Protein AF-A0A954NEY5-F1 (afdb_monomer_lite)

Radius of gyration: 20.48 Å; chains: 1; bounding box: 40×34×44 Å

Secondary structure (DSSP, 8-state):
-EEEEEEEEETTTEEEEEEEEE-------GGG-TTS--------HHHH----STTHHHHHHHTSHHHHHHHHS----

Structure (mmCIF, N/CA/C/O backbone):
data_AF-A0A954NEY5-F1
#
_entry.id   AF-A0A954NEY5-F1
#
loop_
_atom_site.group_PDB
_atom_site.id
_atom_site.type_symbol
_atom_site.label_atom_id
_atom_site.label_alt_id
_atom_site.label_comp_id
_atom_site.label_asym_id
_atom_site.label_entity_id
_atom_site.label_seq_id
_atom_site.pdbx_PDB_ins_code
_atom_site.Cartn_x
_atom_site.Cartn_y
_atom_site.Cartn_z
_atom_site.occupancy
_atom_site.B_iso_or_equiv
_atom_site.auth_seq_id
_atom_site.auth_comp_id
_atom_site.auth_asym_id
_atom_site.auth_atom_id
_atom_site.pdbx_PDB_model_num
ATOM 1 N N 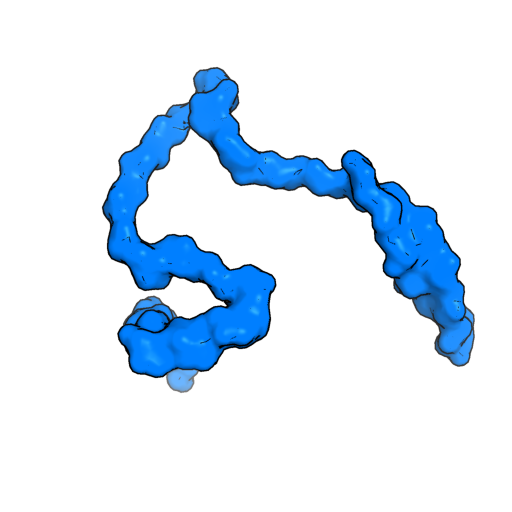. VAL A 1 1 ? -2.376 -3.309 18.849 1.00 82.69 1 VAL A N 1
ATOM 2 C CA . VAL A 1 1 ? -1.794 -2.031 19.323 1.00 82.69 1 VAL A CA 1
ATOM 3 C C . VAL A 1 1 ? -0.285 -2.188 19.327 1.00 82.69 1 VAL A C 1
ATOM 5 O O . VAL A 1 1 ? 0.178 -3.245 19.741 1.00 82.69 1 VAL A O 1
ATOM 8 N N . THR A 1 2 ? 0.456 -1.205 18.823 1.00 91.94 2 THR A N 1
ATOM 9 C CA . THR A 1 2 ? 1.926 -1.259 18.721 1.00 91.94 2 THR A CA 1
ATOM 10 C C . THR A 1 2 ? 2.520 -0.139 19.559 1.00 91.94 2 THR A C 1
ATOM 12 O O . THR A 1 2 ? 2.035 0.981 19.472 1.00 91.94 2 THR A O 1
ATOM 15 N N . LEU A 1 3 ? 3.556 -0.406 20.355 1.00 92.50 3 LEU A N 1
ATOM 16 C CA . LEU A 1 3 ? 4.311 0.654 21.028 1.00 92.50 3 LEU A CA 1
ATOM 17 C C . LEU A 1 3 ? 5.437 1.136 20.113 1.00 92.50 3 LEU A C 1
ATOM 19 O O . LEU A 1 3 ? 6.154 0.321 19.533 1.00 92.50 3 LEU A O 1
ATOM 23 N N . LYS A 1 4 ? 5.562 2.453 19.962 1.00 93.06 4 LYS A N 1
ATOM 24 C CA . LYS A 1 4 ? 6.629 3.098 19.195 1.00 93.06 4 LYS A CA 1
ATOM 25 C C . LYS A 1 4 ? 7.327 4.143 20.045 1.00 93.06 4 LYS A C 1
ATOM 27 O O . LYS A 1 4 ? 6.668 4.897 20.757 1.00 93.06 4 LYS A O 1
ATOM 32 N N . ASP A 1 5 ? 8.638 4.225 19.886 1.00 95.88 5 ASP A N 1
ATOM 33 C CA . ASP A 1 5 ? 9.437 5.318 20.423 1.00 95.88 5 ASP A CA 1
ATOM 34 C C . ASP A 1 5 ? 9.311 6.530 19.497 1.00 95.88 5 ASP A C 1
ATOM 36 O O . ASP A 1 5 ? 9.717 6.492 18.332 1.00 95.88 5 ASP A O 1
ATOM 40 N N . VAL A 1 6 ? 8.706 7.607 19.997 1.00 95.38 6 VAL A N 1
ATOM 41 C CA . VAL A 1 6 ? 8.448 8.830 19.229 1.00 95.38 6 VAL A CA 1
ATOM 42 C C . VAL A 1 6 ? 9.276 9.977 19.791 1.00 95.38 6 VAL A C 1
ATOM 44 O O . VAL A 1 6 ? 9.221 10.277 20.982 1.00 95.38 6 VAL A O 1
ATOM 47 N N . LYS A 1 7 ? 10.022 10.647 18.909 1.00 94.75 7 LYS A N 1
ATOM 48 C CA . LYS A 1 7 ? 10.809 11.843 19.226 1.00 94.75 7 LYS A CA 1
ATOM 49 C C . LYS A 1 7 ? 9.910 13.076 19.262 1.00 94.75 7 LYS A C 1
ATOM 51 O O . LYS A 1 7 ? 9.207 13.355 18.291 1.00 94.75 7 LYS A O 1
ATOM 56 N N . LYS A 1 8 ? 9.970 13.846 20.346 1.00 92.06 8 LYS A N 1
ATOM 57 C CA . LYS A 1 8 ? 9.287 15.137 20.492 1.00 92.06 8 LYS A CA 1
ATOM 58 C C . LYS A 1 8 ? 10.319 16.237 20.720 1.00 92.06 8 LYS A C 1
ATOM 60 O O . LYS A 1 8 ? 11.064 16.194 21.695 1.00 92.06 8 LYS A O 1
ATOM 65 N N . ARG A 1 9 ? 10.330 17.241 19.838 1.00 91.62 9 ARG A N 1
ATOM 66 C CA . ARG A 1 9 ? 11.190 18.427 19.963 1.00 91.62 9 ARG A CA 1
ATOM 67 C C . ARG A 1 9 ? 10.476 19.565 20.677 1.00 91.62 9 ARG A C 1
ATOM 69 O O . ARG A 1 9 ? 9.284 19.777 20.450 1.00 91.62 9 ARG A O 1
ATOM 76 N N . TRP A 1 10 ? 11.200 20.301 21.510 1.00 88.81 10 TRP A N 1
ATOM 77 C CA . TRP A 1 10 ? 10.683 21.464 22.231 1.00 88.81 10 TRP A CA 1
ATOM 78 C C . TRP A 1 10 ? 11.810 22.439 22.608 1.00 88.81 10 TRP A C 1
ATOM 80 O O . TRP A 1 10 ? 12.987 22.163 22.375 1.00 88.81 10 TRP A O 1
ATOM 90 N N . GLY A 1 11 ? 11.435 23.609 23.137 1.00 85.88 11 GLY A N 1
ATOM 91 C CA . GLY A 1 11 ? 12.375 24.645 23.573 1.00 85.88 11 GLY A CA 1
ATOM 92 C C . GLY A 1 11 ? 13.340 25.102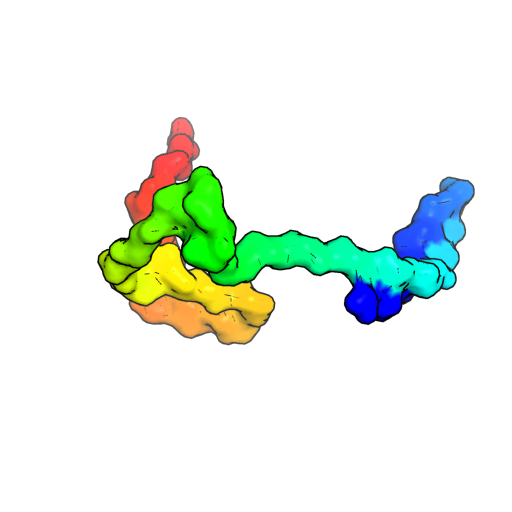 22.470 1.00 85.88 11 GLY A C 1
ATOM 93 O O . GLY A 1 11 ? 12.935 25.332 21.332 1.00 85.88 11 GLY A O 1
ATOM 94 N N . HIS A 1 12 ? 14.624 25.225 22.809 1.00 81.56 12 HIS A N 1
ATOM 95 C CA . HIS A 1 12 ? 15.715 25.617 21.908 1.00 81.56 12 HIS A CA 1
ATOM 96 C C . HIS A 1 12 ? 16.453 24.398 21.328 1.00 81.56 12 HIS A C 1
ATOM 98 O O . HIS A 1 12 ? 17.680 24.373 21.273 1.00 81.56 12 HIS A O 1
ATOM 104 N N . GLY A 1 13 ? 15.707 23.377 20.900 1.00 85.31 13 GLY A N 1
ATOM 105 C CA . GLY A 1 13 ? 16.267 22.199 20.227 1.00 85.31 13 GLY A CA 1
ATOM 106 C C . GLY A 1 13 ? 16.464 20.980 21.125 1.00 85.31 13 GLY A C 1
ATOM 107 O O . GLY A 1 13 ? 17.177 20.058 20.735 1.00 85.31 13 GLY A O 1
ATOM 108 N N . GLN A 1 14 ? 15.828 20.947 22.297 1.00 94.38 14 GLN A N 1
ATOM 109 C CA . GLN A 1 14 ? 15.743 19.730 23.100 1.00 94.38 14 GLN A CA 1
ATOM 110 C C . GLN A 1 14 ? 14.884 18.676 22.385 1.00 94.38 14 GLN A C 1
ATOM 112 O O . GLN A 1 14 ? 13.879 19.006 21.747 1.00 94.38 14 GLN A O 1
ATOM 117 N N . GLU A 1 15 ? 15.271 17.405 22.496 1.00 95.12 15 GLU A N 1
ATOM 118 C CA . GLU A 1 15 ? 14.545 16.259 21.942 1.00 95.12 15 GLU A CA 1
ATOM 119 C C . GLU A 1 15 ? 14.429 15.167 23.008 1.00 95.12 15 GLU A C 1
ATOM 121 O O . GLU A 1 15 ? 15.442 14.668 23.491 1.00 95.12 15 GLU A O 1
ATOM 126 N N . ASP A 1 16 ? 13.194 14.788 23.335 1.00 94.50 16 ASP A N 1
ATOM 127 C CA . ASP A 1 16 ? 12.882 13.671 24.231 1.00 94.50 16 ASP A CA 1
ATOM 128 C C . ASP A 1 16 ? 12.228 12.530 23.443 1.00 94.50 16 ASP A C 1
ATOM 130 O O . ASP A 1 16 ? 11.558 12.758 22.428 1.00 94.50 16 ASP A O 1
ATOM 134 N N . VAL A 1 17 ? 12.393 11.295 23.921 1.00 95.12 17 VAL A N 1
ATOM 135 C CA . VAL A 1 17 ? 11.786 10.093 23.332 1.00 95.12 17 VAL A CA 1
ATOM 136 C C . VAL A 1 17 ? 10.710 9.562 24.271 1.00 95.12 17 VAL A C 1
ATOM 138 O O . VAL A 1 17 ? 10.981 9.291 25.438 1.00 95.12 17 VAL A O 1
ATOM 141 N N . PHE A 1 18 ? 9.492 9.399 23.754 1.00 94.75 18 PHE A N 1
ATOM 142 C CA . PHE A 1 18 ? 8.347 8.908 24.519 1.00 94.75 18 PHE A CA 1
ATOM 143 C C . PHE A 1 18 ? 7.797 7.609 23.922 1.00 94.75 18 PHE A C 1
ATOM 145 O O . PHE A 1 18 ? 7.622 7.539 22.700 1.00 94.75 18 PHE A O 1
ATOM 152 N N . PRO A 1 19 ? 7.453 6.608 24.755 1.00 95.56 19 PRO A N 1
ATOM 153 C CA . PRO A 1 19 ? 6.730 5.435 24.294 1.00 95.56 19 PRO A CA 1
ATOM 154 C C . PRO A 1 19 ? 5.274 5.815 24.015 1.00 95.56 19 PRO A C 1
ATOM 156 O O . PRO A 1 19 ? 4.556 6.303 24.890 1.00 95.56 19 PRO A O 1
ATOM 159 N N . VAL A 1 20 ? 4.821 5.586 22.787 1.00 95.31 20 VAL A N 1
ATOM 160 C CA . VAL A 1 20 ? 3.462 5.908 22.342 1.00 95.31 20 VAL A CA 1
ATOM 161 C C . VAL A 1 20 ? 2.773 4.651 21.832 1.00 95.31 20 VAL A C 1
ATOM 163 O O . VAL A 1 20 ? 3.322 3.907 21.020 1.00 95.31 20 VAL A O 1
ATOM 166 N N . ALA A 1 21 ? 1.537 4.431 22.279 1.00 95.75 21 ALA A N 1
ATOM 167 C CA . ALA A 1 21 ? 0.669 3.408 21.716 1.00 95.75 21 ALA A CA 1
ATOM 168 C C . ALA A 1 21 ? 0.088 3.886 20.379 1.00 95.75 21 ALA A C 1
ATOM 170 O O . ALA A 1 21 ? -0.696 4.832 20.322 1.00 95.75 21 ALA A O 1
ATOM 171 N N . GLN A 1 22 ? 0.456 3.206 19.300 1.00 94.31 22 GLN A N 1
ATOM 172 C CA . GLN A 1 22 ? -0.103 3.392 17.974 1.00 94.31 22 GLN A CA 1
ATOM 173 C C . GLN A 1 22 ? -1.261 2.413 17.743 1.00 94.31 22 GLN A C 1
ATOM 175 O O . GLN A 1 22 ? -1.110 1.187 17.838 1.00 94.31 22 GLN A O 1
ATOM 180 N N . PHE A 1 23 ? -2.413 2.974 17.387 1.00 92.94 23 PHE A N 1
ATOM 181 C CA . PHE A 1 23 ? -3.581 2.247 16.906 1.00 92.94 23 PHE A CA 1
ATOM 182 C C . PHE A 1 23 ? -3.764 2.562 15.424 1.00 92.94 23 PHE A C 1
ATOM 184 O O . PHE A 1 23 ? -3.793 3.726 15.037 1.00 92.94 23 PHE A O 1
ATOM 191 N N . GLU A 1 24 ? -3.900 1.530 14.601 1.00 89.75 24 GLU A N 1
ATOM 192 C CA . GLU A 1 24 ? -4.181 1.664 13.174 1.00 89.75 24 GLU A CA 1
ATOM 193 C C . GLU A 1 24 ? -5.437 0.854 12.857 1.00 89.75 24 GLU A C 1
ATOM 195 O O . GLU A 1 24 ? -5.594 -0.275 13.329 1.00 89.75 24 GLU A O 1
ATOM 200 N N . LYS A 1 25 ? -6.335 1.434 12.059 1.00 84.44 25 LYS A N 1
ATOM 201 C CA . LYS A 1 25 ? -7.382 0.688 11.362 1.00 84.44 25 LYS A CA 1
ATOM 202 C C . LYS A 1 25 ? -6.987 0.642 9.899 1.00 84.44 25 LYS A C 1
ATOM 204 O O . LYS A 1 25 ? -6.876 1.683 9.258 1.00 84.44 25 LYS A O 1
ATOM 209 N N . LEU A 1 26 ? -6.754 -0.561 9.395 1.00 83.50 26 LEU A N 1
ATOM 210 C CA . LEU A 1 26 ? -6.565 -0.772 7.971 1.00 83.50 26 LEU A CA 1
ATOM 211 C C . LEU A 1 26 ? -7.936 -0.966 7.330 1.00 83.50 26 LEU A C 1
ATOM 213 O O . LEU A 1 26 ? -8.798 -1.641 7.896 1.00 83.50 26 LEU A O 1
ATOM 217 N N . TRP A 1 27 ? -8.111 -0.406 6.139 1.00 82.94 27 TRP A N 1
ATOM 218 C CA . TRP A 1 27 ? -9.184 -0.801 5.235 1.00 82.94 27 TRP A CA 1
ATOM 219 C C . TRP A 1 27 ? -8.835 -2.198 4.714 1.00 82.94 27 TRP A C 1
ATOM 221 O O . TRP A 1 27 ? -8.163 -2.340 3.696 1.00 82.94 27 TRP A O 1
ATOM 231 N N . GLY A 1 28 ? -9.144 -3.208 5.529 1.00 82.62 28 GLY A N 1
ATOM 232 C CA . GLY A 1 28 ? -8.880 -4.614 5.246 1.00 82.62 28 GLY A CA 1
ATOM 233 C C . GLY A 1 28 ? -9.834 -5.147 4.183 1.00 82.62 28 GLY A C 1
ATOM 234 O O . GLY A 1 28 ? -10.049 -4.520 3.149 1.00 82.62 28 GLY A O 1
ATOM 235 N N . ASP A 1 29 ? -10.429 -6.309 4.435 1.00 88.06 29 ASP A N 1
ATOM 236 C CA . ASP A 1 29 ? -11.445 -6.842 3.535 1.00 88.06 29 ASP A CA 1
ATOM 237 C C . ASP A 1 29 ? -12.756 -6.051 3.654 1.00 88.06 29 ASP A C 1
ATOM 239 O O . ASP A 1 29 ? -13.594 -6.296 4.522 1.00 88.06 29 ASP A O 1
ATOM 243 N N . MET A 1 30 ? -12.916 -5.078 2.762 1.00 90.00 30 MET A N 1
ATOM 244 C CA . MET A 1 30 ? -14.113 -4.247 2.677 1.00 90.00 30 MET A CA 1
ATOM 245 C C . MET A 1 30 ? -15.342 -5.018 2.199 1.00 90.00 30 MET A C 1
ATOM 247 O O . MET A 1 30 ? -16.457 -4.554 2.425 1.00 90.00 30 MET A O 1
ATOM 251 N N . THR A 1 31 ? -15.166 -6.200 1.597 1.00 90.75 31 THR A N 1
ATOM 252 C CA . THR A 1 31 ? -16.290 -7.024 1.129 1.00 90.75 31 THR A CA 1
ATOM 253 C C . THR A 1 31 ? -17.096 -7.633 2.275 1.00 90.75 31 THR A C 1
ATOM 255 O O . THR A 1 31 ? -18.237 -8.037 2.074 1.00 90.75 31 THR A O 1
ATOM 258 N N . ALA A 1 32 ? -16.542 -7.639 3.492 1.00 90.12 32 ALA A N 1
ATOM 259 C CA . ALA A 1 32 ? -17.234 -8.075 4.699 1.00 90.12 32 ALA A CA 1
ATOM 260 C C . ALA A 1 32 ? -18.219 -7.029 5.263 1.00 90.12 32 ALA A C 1
ATOM 262 O O . ALA A 1 32 ? -18.948 -7.333 6.208 1.00 90.12 32 ALA A O 1
ATOM 263 N N . LEU A 1 33 ? -18.238 -5.797 4.734 1.00 91.44 33 LEU A N 1
ATOM 264 C CA . LEU A 1 33 ? -19.162 -4.755 5.186 1.00 91.44 33 LEU A CA 1
ATOM 265 C C . LEU A 1 33 ? -20.531 -4.915 4.499 1.00 91.44 33 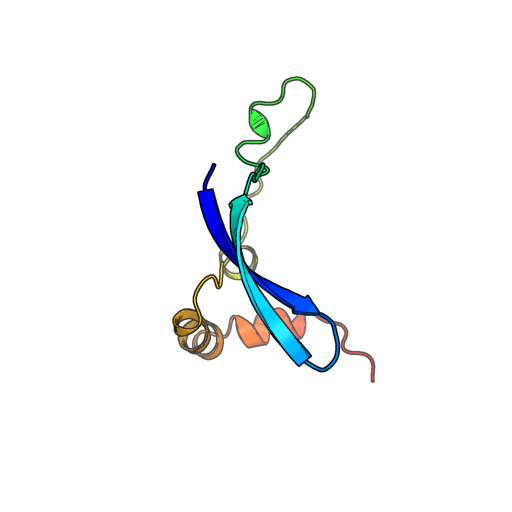LEU A C 1
ATOM 267 O O . LEU A 1 33 ? -20.599 -4.819 3.275 1.00 91.44 33 LEU A O 1
ATOM 271 N N . PRO A 1 34 ? -21.627 -5.108 5.258 1.00 89.81 34 PRO A N 1
ATOM 272 C CA . PRO A 1 34 ? -22.936 -5.443 4.689 1.00 89.81 34 PRO A CA 1
ATOM 273 C C . PRO A 1 34 ? -23.553 -4.313 3.855 1.00 89.81 34 PRO A C 1
ATOM 275 O O . PRO A 1 34 ? -24.295 -4.583 2.917 1.00 89.81 34 PRO A O 1
ATOM 278 N N . ASP A 1 35 ? -23.218 -3.060 4.169 1.00 94.56 35 ASP A N 1
ATOM 279 C CA . ASP A 1 35 ? -23.802 -1.873 3.534 1.00 94.56 35 ASP A CA 1
ATOM 280 C C . ASP A 1 35 ? -22.948 -1.325 2.375 1.00 94.56 35 ASP A C 1
ATOM 282 O O . ASP A 1 35 ? -23.173 -0.209 1.904 1.00 94.56 35 ASP A O 1
ATOM 286 N N . VAL A 1 36 ? -21.933 -2.075 1.925 1.00 92.44 36 VAL A N 1
ATOM 287 C CA . VAL A 1 36 ? -21.020 -1.648 0.856 1.00 92.44 36 VAL A CA 1
ATOM 288 C C . VAL A 1 36 ? -21.003 -2.676 -0.269 1.00 92.44 36 VAL A C 1
ATOM 290 O O . VAL A 1 36 ? -20.464 -3.772 -0.127 1.00 92.44 36 VAL A O 1
ATOM 293 N N . GLU A 1 37 ? -21.518 -2.294 -1.438 1.00 94.31 37 GLU A N 1
ATOM 294 C CA . GLU A 1 37 ? -21.378 -3.112 -2.642 1.00 94.31 37 GLU A CA 1
ATOM 295 C C . GLU A 1 37 ? -19.922 -3.114 -3.123 1.00 94.31 37 GLU A C 1
ATOM 297 O O . GLU A 1 37 ? -19.432 -2.156 -3.723 1.00 94.31 37 GLU A O 1
ATOM 302 N N . CYS A 1 38 ? -19.224 -4.219 -2.878 1.00 94.19 38 CYS A N 1
ATOM 303 C CA . CYS A 1 38 ? -17.854 -4.419 -3.328 1.00 94.19 38 CYS A CA 1
ATOM 304 C C . CYS A 1 38 ? -17.801 -5.414 -4.497 1.00 94.19 38 CYS A C 1
ATOM 306 O O . CYS A 1 38 ? -18.491 -6.433 -4.500 1.00 94.19 38 CYS A O 1
ATOM 308 N N . ARG A 1 39 ? -16.942 -5.150 -5.489 1.00 93.00 39 ARG A N 1
ATOM 309 C CA . ARG A 1 39 ? -16.628 -6.082 -6.587 1.00 93.00 39 ARG A CA 1
ATOM 310 C C . ARG A 1 39 ? -15.126 -6.119 -6.844 1.00 93.00 39 ARG A C 1
ATOM 312 O O . ARG A 1 39 ? -14.421 -5.153 -6.563 1.00 93.00 39 ARG A O 1
ATOM 319 N N . PHE A 1 40 ? -14.656 -7.218 -7.430 1.00 90.69 40 PHE A N 1
ATOM 320 C CA . PHE A 1 40 ? -13.267 -7.377 -7.853 1.00 90.69 40 PHE A CA 1
ATOM 321 C C . PHE A 1 40 ? -13.133 -7.187 -9.365 1.00 90.69 40 PHE A C 1
ATOM 323 O O . PHE A 1 40 ? -13.973 -7.652 -10.136 1.00 90.69 40 PHE A O 1
ATOM 330 N N . LEU A 1 41 ? -12.051 -6.530 -9.782 1.00 92.50 41 LEU A N 1
ATOM 331 C CA . LEU A 1 41 ? -11.656 -6.379 -11.179 1.00 92.50 41 LEU A CA 1
ATOM 332 C C . LEU A 1 41 ? -10.227 -6.896 -11.337 1.00 92.50 41 LEU A C 1
ATOM 334 O O . LEU A 1 41 ? -9.336 -6.495 -10.591 1.00 92.50 41 LEU A O 1
ATOM 338 N N . VAL A 1 42 ? -10.008 -7.770 -12.317 1.00 94.56 42 VAL A N 1
ATOM 339 C CA . VAL A 1 42 ? -8.667 -8.258 -12.654 1.00 94.56 42 VAL A CA 1
ATOM 340 C C . VAL A 1 42 ? -7.934 -7.188 -13.460 1.00 94.56 42 VAL A C 1
ATOM 342 O O . VAL A 1 42 ? -8.483 -6.637 -14.413 1.00 94.56 42 VAL A O 1
ATOM 345 N N . THR A 1 43 ? -6.686 -6.905 -13.094 1.00 91.00 43 THR A N 1
ATOM 346 C CA . THR A 1 43 ? -5.828 -5.942 -13.794 1.00 91.00 43 THR A CA 1
ATOM 347 C C . THR A 1 43 ? -4.434 -6.522 -14.013 1.00 91.00 43 THR A C 1
ATOM 349 O O . THR A 1 43 ? -4.033 -7.452 -13.317 1.00 91.00 43 THR A O 1
ATOM 352 N N . ASP A 1 44 ? -3.671 -5.947 -14.947 1.00 91.69 44 ASP A N 1
ATOM 353 C CA . ASP A 1 44 ? -2.238 -6.239 -15.086 1.00 91.69 44 ASP A CA 1
ATOM 354 C C . ASP A 1 44 ? -1.500 -5.906 -13.777 1.00 91.69 44 ASP A C 1
ATOM 356 O O . ASP A 1 44 ? -1.838 -4.930 -13.093 1.00 91.69 44 ASP A O 1
ATOM 360 N N . ILE A 1 45 ? -0.495 -6.716 -13.431 1.00 89.19 45 ILE A N 1
ATOM 361 C CA . ILE A 1 45 ? 0.282 -6.564 -12.196 1.00 89.19 45 ILE A CA 1
ATOM 362 C C . ILE A 1 45 ? 0.933 -5.184 -12.093 1.00 89.19 45 ILE A C 1
ATOM 364 O O . ILE A 1 45 ? 1.003 -4.638 -10.995 1.00 89.19 45 ILE A O 1
ATOM 368 N N . ARG A 1 46 ? 1.310 -4.567 -13.219 1.00 89.94 46 ARG A N 1
ATOM 369 C CA . ARG A 1 46 ? 1.916 -3.228 -13.269 1.00 89.94 46 ARG A CA 1
ATOM 370 C C . ARG A 1 46 ? 1.028 -2.153 -12.646 1.00 89.94 46 ARG A C 1
ATOM 372 O O . ARG A 1 46 ? 1.539 -1.211 -12.053 1.00 89.94 46 ARG A O 1
ATOM 379 N N . ARG A 1 47 ? -0.301 -2.313 -12.697 1.00 90.06 47 ARG A N 1
ATOM 380 C CA . ARG A 1 47 ? -1.256 -1.392 -12.053 1.00 90.06 47 ARG A CA 1
ATOM 381 C C . ARG A 1 47 ? -1.346 -1.580 -10.532 1.00 90.06 47 ARG A C 1
ATOM 383 O O . ARG A 1 47 ? -1.740 -0.651 -9.836 1.00 90.06 47 ARG A O 1
ATOM 390 N N . GLY A 1 48 ? -1.032 -2.773 -10.024 1.00 88.62 48 GLY A N 1
ATOM 391 C CA . GLY A 1 48 ? -1.214 -3.159 -8.617 1.00 88.62 48 GLY A CA 1
ATOM 392 C C . GLY A 1 48 ? 0.078 -3.480 -7.859 1.00 88.62 48 GLY A C 1
ATOM 393 O O . GLY A 1 48 ? 0.015 -3.917 -6.709 1.00 88.62 48 GLY A O 1
ATOM 394 N N . GLN A 1 49 ? 1.243 -3.307 -8.482 1.00 91.62 49 GLN A N 1
ATOM 395 C CA . GLN A 1 49 ? 2.533 -3.666 -7.904 1.00 91.62 49 GLN A CA 1
ATOM 396 C C . GLN A 1 49 ? 2.870 -2.766 -6.711 1.00 91.62 49 GLN A C 1
ATOM 398 O O . GLN A 1 49 ? 2.921 -1.543 -6.817 1.00 91.62 49 GLN A O 1
ATOM 403 N N . GLN A 1 50 ? 3.127 -3.380 -5.556 1.00 91.75 50 GLN A N 1
ATOM 404 C CA . GLN A 1 50 ? 3.475 -2.658 -4.333 1.00 91.75 50 GLN A CA 1
ATOM 405 C C . GLN A 1 50 ? 4.996 -2.566 -4.158 1.00 91.75 50 GLN A C 1
ATOM 407 O O . GLN A 1 50 ? 5.683 -3.587 -4.104 1.00 91.75 50 GLN A O 1
ATOM 412 N N . LEU A 1 51 ? 5.500 -1.343 -3.979 1.00 94.69 51 LEU A N 1
ATOM 413 C CA . LEU A 1 51 ? 6.907 -1.036 -3.695 1.00 94.69 51 LEU A CA 1
ATOM 414 C C . LEU A 1 51 ? 7.062 -0.648 -2.220 1.00 94.6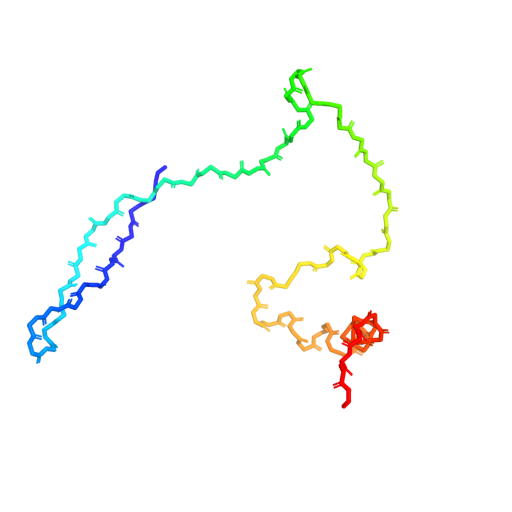9 51 LEU A C 1
ATOM 416 O O . LEU A 1 51 ? 7.202 0.516 -1.858 1.00 94.69 51 LEU A O 1
ATOM 420 N N . LYS A 1 52 ? 6.958 -1.648 -1.346 1.00 94.50 52 LYS A N 1
ATOM 421 C CA . LYS A 1 52 ? 7.002 -1.495 0.117 1.00 94.50 52 LYS A CA 1
ATOM 422 C C . LYS A 1 52 ? 8.420 -1.371 0.674 1.00 94.50 52 LYS A C 1
ATOM 424 O O . LYS A 1 52 ? 8.588 -0.927 1.805 1.00 94.50 52 LYS A O 1
ATOM 429 N N . GLN A 1 53 ? 9.425 -1.798 -0.084 1.00 96.81 53 GLN A N 1
ATOM 430 C CA . GLN A 1 53 ? 10.829 -1.794 0.312 1.00 96.81 53 GLN A CA 1
ATOM 431 C C . GLN A 1 53 ? 11.683 -1.155 -0.780 1.00 96.81 53 GLN A C 1
ATOM 433 O O . GLN A 1 53 ? 11.462 -1.385 -1.967 1.00 96.81 53 GLN A O 1
ATOM 438 N N . GLN A 1 54 ? 12.715 -0.411 -0.377 1.00 96.31 54 GLN A N 1
ATOM 439 C CA . GLN A 1 54 ? 13.608 0.293 -1.306 1.00 96.31 54 GLN A CA 1
ATOM 440 C C . GLN A 1 54 ? 14.296 -0.649 -2.305 1.00 96.31 54 GLN A C 1
ATOM 442 O O . GLN A 1 54 ? 14.457 -0.297 -3.468 1.00 96.31 54 GLN A O 1
ATOM 447 N N . ALA A 1 55 ? 14.632 -1.873 -1.885 1.00 96.44 55 ALA A N 1
ATOM 448 C CA . ALA A 1 55 ? 15.253 -2.879 -2.748 1.00 96.44 55 ALA A CA 1
ATOM 449 C C . ALA A 1 55 ? 14.390 -3.274 -3.965 1.00 96.44 55 ALA A C 1
ATOM 451 O O . ALA A 1 55 ? 14.910 -3.818 -4.934 1.00 96.44 55 ALA A O 1
ATOM 452 N N . GLN A 1 56 ? 13.084 -2.992 -3.942 1.00 95.69 56 GLN A N 1
ATOM 453 C CA . GLN A 1 56 ? 12.176 -3.296 -5.051 1.00 95.69 56 GLN A CA 1
ATOM 454 C C . GLN A 1 56 ? 12.266 -2.275 -6.198 1.00 95.69 56 GLN A C 1
ATOM 456 O O . GLN A 1 56 ? 11.783 -2.560 -7.291 1.00 95.69 56 GLN A O 1
ATOM 461 N N . LEU A 1 57 ? 12.878 -1.105 -5.971 1.00 95.25 57 LEU A N 1
ATOM 462 C CA . LEU A 1 57 ? 12.939 -0.022 -6.958 1.00 95.25 57 LEU A CA 1
ATOM 463 C C . LEU A 1 57 ? 13.787 -0.380 -8.182 1.00 95.25 57 LEU A C 1
ATOM 465 O O . LEU A 1 57 ? 13.402 -0.048 -9.297 1.00 95.25 57 LEU A O 1
ATOM 469 N N . ASP A 1 58 ? 14.914 -1.071 -7.988 1.00 96.62 58 ASP A N 1
ATOM 470 C CA . ASP A 1 58 ? 15.816 -1.420 -9.094 1.00 96.62 58 ASP A CA 1
ATOM 471 C C . ASP A 1 58 ? 15.139 -2.370 -10.093 1.00 96.62 58 ASP A C 1
ATOM 473 O O . ASP A 1 58 ? 15.153 -2.117 -11.295 1.00 96.62 58 ASP A O 1
ATOM 477 N N . GLY A 1 59 ? 14.461 -3.412 -9.598 1.00 94.94 59 GLY A N 1
ATOM 478 C CA . GLY A 1 59 ? 13.695 -4.330 -10.445 1.00 94.94 59 GLY A CA 1
ATOM 479 C C . GLY A 1 59 ? 12.561 -3.627 -11.194 1.00 94.94 59 GLY A C 1
ATOM 480 O O . GLY A 1 59 ? 12.456 -3.771 -12.408 1.00 94.94 59 GLY A O 1
ATOM 481 N N . TRP A 1 60 ? 11.782 -2.806 -10.486 1.00 95.62 60 TRP A N 1
ATOM 482 C CA . TRP A 1 60 ? 10.663 -2.039 -11.048 1.00 95.62 60 TRP A CA 1
ATOM 483 C C . TRP A 1 60 ? 11.082 -1.010 -12.110 1.00 95.62 60 TRP A C 1
ATOM 485 O O . TRP A 1 60 ? 10.332 -0.702 -13.037 1.00 95.62 60 TRP A O 1
ATOM 495 N N . LEU A 1 61 ? 12.288 -0.452 -11.990 1.00 94.88 61 LEU A N 1
ATOM 496 C CA . LEU A 1 61 ? 12.830 0.437 -13.011 1.00 94.88 61 LEU A CA 1
ATOM 497 C C .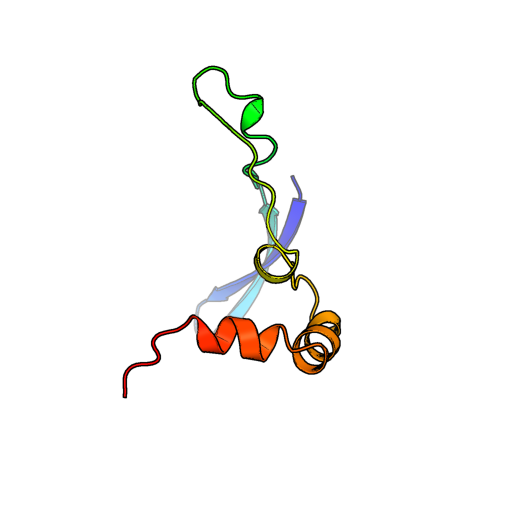 LEU A 1 61 ? 13.284 -0.355 -14.245 1.00 94.88 61 LEU A C 1
ATOM 499 O O . LEU A 1 61 ? 13.007 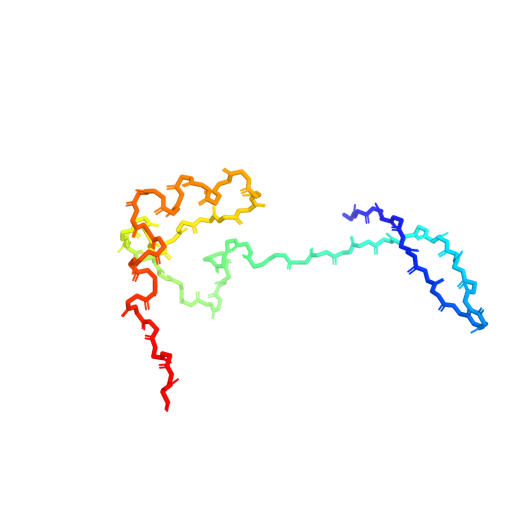0.046 -15.374 1.00 94.88 61 LEU A O 1
ATOM 503 N N . ARG A 1 62 ? 13.973 -1.484 -14.037 1.00 95.62 62 ARG A N 1
ATOM 504 C CA . ARG A 1 62 ? 14.564 -2.292 -15.117 1.00 95.62 62 ARG A CA 1
ATOM 505 C C . ARG A 1 62 ? 13.545 -3.077 -15.929 1.00 95.62 62 ARG A C 1
ATOM 507 O O . ARG A 1 62 ? 13.770 -3.297 -17.114 1.00 95.62 62 ARG A O 1
ATOM 514 N N . ASP A 1 63 ? 12.451 -3.508 -15.312 1.00 93.62 63 ASP A N 1
ATOM 515 C CA . ASP A 1 63 ? 11.390 -4.255 -15.994 1.00 93.62 63 ASP A CA 1
ATOM 516 C C . ASP A 1 63 ? 10.457 -3.361 -16.842 1.00 93.62 63 ASP A C 1
ATOM 518 O O . ASP A 1 63 ? 9.553 -3.863 -17.511 1.00 93.62 63 ASP A O 1
ATOM 522 N N . GLY A 1 64 ? 10.693 -2.042 -16.853 1.00 94.19 64 GLY A N 1
ATOM 523 C CA . GLY A 1 64 ? 9.924 -1.061 -17.620 1.00 94.19 64 GLY A CA 1
ATOM 524 C C . GLY A 1 64 ? 8.632 -0.596 -16.942 1.00 94.19 64 GLY A C 1
ATOM 525 O O . GLY A 1 64 ? 7.927 0.246 -17.504 1.00 94.19 64 GLY A O 1
ATOM 526 N N . SER A 1 65 ? 8.318 -1.082 -15.736 1.00 94.69 65 SER A N 1
ATOM 527 C CA . SER A 1 65 ? 7.136 -0.649 -14.978 1.00 94.69 65 SER A CA 1
ATOM 528 C C . SER A 1 65 ? 7.203 0.835 -14.627 1.00 94.69 65 SER A C 1
ATOM 530 O O . SER A 1 65 ? 6.189 1.527 -14.726 1.00 94.69 65 SER A O 1
ATOM 532 N N . GLY A 1 66 ? 8.395 1.351 -14.309 1.00 93.75 66 GLY A N 1
ATOM 533 C CA . GLY A 1 66 ? 8.613 2.784 -14.098 1.00 93.75 66 GLY A CA 1
ATOM 534 C C . GLY A 1 66 ? 8.266 3.643 -15.312 1.00 93.75 66 GLY A C 1
ATOM 535 O O . GLY A 1 66 ? 7.479 4.579 -15.194 1.00 93.75 66 GLY A O 1
ATOM 536 N N . SER A 1 67 ? 8.777 3.286 -16.492 1.00 94.38 67 SER A N 1
ATOM 537 C CA . SER A 1 67 ? 8.473 3.996 -17.743 1.00 94.38 67 SER A CA 1
ATOM 538 C C . SER A 1 67 ? 6.994 3.912 -18.121 1.00 94.38 67 SER A C 1
ATOM 540 O O . SER A 1 67 ? 6.428 4.865 -18.650 1.00 94.38 67 SER A O 1
ATOM 542 N N . TRP A 1 68 ? 6.344 2.781 -17.835 1.00 93.44 68 TRP A N 1
ATOM 543 C CA . TRP A 1 68 ? 4.907 2.645 -18.046 1.00 93.44 68 TRP A CA 1
ATOM 544 C C . TRP A 1 68 ? 4.110 3.603 -17.152 1.00 93.44 68 TRP A C 1
ATOM 546 O O . TRP A 1 68 ? 3.246 4.305 -17.671 1.00 93.44 68 TRP A O 1
ATOM 556 N N . VAL A 1 69 ? 4.414 3.688 -15.849 1.00 92.00 69 VAL A N 1
ATOM 557 C CA . VAL A 1 69 ? 3.751 4.648 -14.942 1.00 92.00 69 VAL A CA 1
ATOM 558 C C . VAL A 1 69 ? 3.985 6.084 -15.404 1.00 92.00 69 VAL A C 1
ATOM 560 O O . VAL A 1 69 ? 3.034 6.859 -15.461 1.00 92.00 69 VAL A O 1
ATOM 563 N N . ASP A 1 70 ? 5.220 6.416 -15.782 1.00 92.75 70 ASP A N 1
ATOM 564 C CA . ASP A 1 70 ? 5.586 7.741 -16.289 1.00 92.75 70 ASP A CA 1
ATOM 565 C C . ASP A 1 70 ? 4.735 8.149 -17.503 1.00 92.75 70 ASP A C 1
ATOM 567 O O . ASP A 1 70 ? 4.208 9.258 -17.548 1.00 92.75 70 ASP A O 1
ATOM 571 N N . SER A 1 71 ? 4.487 7.213 -18.426 1.00 93.69 71 SER A N 1
ATOM 572 C CA . SER A 1 71 ? 3.655 7.453 -19.615 1.00 93.69 71 SER A CA 1
ATOM 573 C C . SER A 1 71 ? 2.176 7.748 -19.324 1.00 93.69 71 SER A C 1
ATOM 575 O O . SER A 1 71 ? 1.479 8.287 -20.184 1.00 93.69 71 SER A O 1
ATOM 577 N N . LEU A 1 72 ? 1.672 7.385 -18.139 1.00 92.38 72 LEU A N 1
ATOM 578 C CA . LEU A 1 72 ? 0.286 7.652 -17.736 1.00 92.38 72 LEU A CA 1
ATOM 579 C C . LEU A 1 72 ? 0.101 9.064 -17.174 1.00 92.38 72 LEU A C 1
ATOM 581 O O . LEU A 1 72 ? -1.028 9.562 -17.123 1.00 92.38 72 LEU A O 1
ATOM 585 N N . CYS A 1 73 ? 1.178 9.688 -16.710 1.00 89.06 73 CYS A N 1
ATOM 586 C CA . CYS A 1 73 ? 1.128 10.991 -16.076 1.00 89.06 73 CYS A CA 1
ATOM 587 C C . CYS A 1 73 ? 1.109 12.112 -17.123 1.00 89.06 73 CYS A C 1
ATOM 589 O O . CYS A 1 73 ? 1.772 12.053 -18.156 1.00 89.06 73 CYS A O 1
ATOM 591 N N . ARG A 1 74 ? 0.358 13.179 -16.834 1.00 88.00 74 ARG A N 1
ATOM 592 C CA . ARG A 1 74 ? 0.492 14.460 -17.536 1.00 88.00 74 ARG A CA 1
ATOM 593 C C . ARG A 1 74 ? 1.406 15.339 -16.704 1.00 88.00 74 ARG A C 1
ATOM 595 O O . ARG A 1 74 ? 0.960 15.990 -15.765 1.00 88.00 74 ARG A O 1
ATOM 602 N N . TRP A 1 75 ? 2.692 15.273 -17.006 1.00 84.00 75 TRP A N 1
ATOM 603 C CA . TRP A 1 75 ? 3.675 16.186 -16.447 1.00 84.00 75 TRP A CA 1
ATOM 604 C C . TRP A 1 75 ? 3.564 17.481 -17.249 1.00 84.00 75 TRP A C 1
ATOM 606 O O . TRP A 1 75 ? 4.043 17.545 -18.378 1.00 84.00 75 TRP A O 1
ATOM 616 N N . ASP A 1 76 ? 2.815 18.460 -16.750 1.00 78.06 76 ASP A N 1
ATOM 617 C CA . ASP A 1 76 ? 2.658 19.732 -17.458 1.00 78.06 76 ASP A CA 1
ATOM 618 C C . ASP A 1 76 ? 4.032 20.353 -17.784 1.00 78.06 76 ASP A C 1
ATOM 620 O O . ASP A 1 76 ? 4.981 20.250 -16.999 1.00 78.06 76 ASP A O 1
ATOM 624 N N . SER A 1 77 ? 4.122 20.939 -18.984 1.00 60.03 77 SER A N 1
ATOM 625 C CA . SER A 1 77 ? 5.301 21.625 -19.540 1.00 60.03 77 SER A CA 1
ATOM 626 C C . SER A 1 77 ? 5.234 23.127 -19.303 1.00 60.03 77 SER A C 1
ATOM 628 O O . SER A 1 77 ? 4.118 23.679 -19.438 1.00 60.03 77 SER A O 1
#

Sequence (77 aa):
VTLKDVKKRWGHGQEDVFPVAQFEKLWGDMTALPDVECRFLVTDIRRGQQLKQQAQLDGWLRDGSGSWVDSLCRWDS

pLDDT: mean 91.35, std 5.42, range [60.03, 96.81]

Foldseek 3Di:
DDWDFDWDADDPGDIDTDTDDDDDDDPDPPVPPPPDDDDDDDDDCLVVPDPPDPVVVVVCVVVCSVVVVVVVDDPDD